Protein AF-A0A8X7UTL1-F1 (afdb_monomer)

Structure (mmCIF, N/CA/C/O backbone):
data_AF-A0A8X7UTL1-F1
#
_entry.id   AF-A0A8X7UTL1-F1
#
loop_
_atom_site.group_PDB
_atom_site.id
_atom_site.type_symbol
_atom_site.label_atom_id
_atom_site.label_alt_id
_atom_site.label_comp_id
_atom_site.label_asym_id
_atom_site.label_entity_id
_atom_site.label_seq_id
_atom_site.pdbx_PDB_ins_code
_atom_site.Cartn_x
_atom_site.Cartn_y
_atom_site.Cartn_z
_atom_site.occupancy
_atom_site.B_iso_or_equiv
_atom_site.auth_seq_id
_atom_site.auth_comp_id
_atom_site.auth_asym_id
_atom_site.auth_atom_id
_atom_site.pdbx_PDB_model_num
ATOM 1 N N . MET A 1 1 ? 10.208 -26.801 -19.083 1.00 40.56 1 MET A N 1
ATOM 2 C CA . MET A 1 1 ? 9.873 -25.598 -18.294 1.00 40.56 1 MET A CA 1
ATOM 3 C C . MET A 1 1 ? 10.571 -24.420 -18.958 1.00 40.56 1 MET A C 1
ATOM 5 O O . MET A 1 1 ? 11.764 -24.249 -18.752 1.00 40.56 1 MET A O 1
ATOM 9 N N . HIS A 1 2 ? 9.896 -23.695 -19.851 1.00 41.81 2 HIS A N 1
ATOM 10 C CA . HIS A 1 2 ? 10.476 -22.488 -20.441 1.00 41.81 2 HIS A CA 1
ATOM 11 C C . HIS A 1 2 ? 10.314 -21.363 -19.425 1.00 41.81 2 HIS A C 1
ATOM 13 O O . HIS A 1 2 ? 9.196 -20.927 -19.166 1.00 41.81 2 HIS A O 1
ATOM 19 N N . THR A 1 3 ? 11.412 -20.945 -18.803 1.00 45.03 3 THR A N 1
ATOM 20 C CA . THR A 1 3 ? 11.450 -19.761 -17.947 1.00 45.03 3 THR A CA 1
ATOM 21 C C . THR A 1 3 ? 11.176 -18.556 -18.837 1.00 45.03 3 THR A C 1
ATOM 23 O O . THR A 1 3 ? 12.040 -18.105 -19.589 1.00 45.03 3 THR A O 1
ATOM 26 N N . LEU A 1 4 ? 9.934 -18.078 -18.821 1.00 45.81 4 LEU A N 1
ATOM 27 C CA . LEU A 1 4 ? 9.601 -16.799 -19.420 1.00 45.81 4 LEU A CA 1
ATOM 28 C C . LEU A 1 4 ? 10.305 -15.741 -18.567 1.00 45.81 4 LEU A C 1
ATOM 30 O O . LEU A 1 4 ? 9.952 -15.552 -17.409 1.00 45.81 4 LEU A O 1
ATOM 34 N N . ASN A 1 5 ? 11.309 -15.077 -19.138 1.00 51.97 5 ASN A N 1
ATOM 35 C CA . ASN A 1 5 ? 11.833 -13.806 -18.639 1.00 51.97 5 ASN A CA 1
ATOM 36 C C . ASN A 1 5 ? 11.169 -12.692 -19.458 1.00 51.97 5 ASN A C 1
ATOM 38 O O . ASN A 1 5 ? 11.796 -12.164 -20.384 1.00 51.97 5 ASN A O 1
ATOM 42 N N . PRO A 1 6 ? 9.879 -12.382 -19.222 1.00 60.81 6 PRO A N 1
ATOM 43 C CA . PRO A 1 6 ? 9.244 -11.282 -19.918 1.00 60.81 6 PRO A CA 1
ATOM 44 C C . PRO A 1 6 ? 9.986 -9.990 -19.576 1.00 60.81 6 PRO A C 1
ATOM 46 O O . PRO A 1 6 ? 10.429 -9.772 -18.447 1.00 60.81 6 PRO A O 1
ATOM 49 N N . LYS A 1 7 ? 10.139 -9.128 -20.579 1.00 57.44 7 LYS A N 1
ATOM 50 C CA . LYS A 1 7 ? 10.694 -7.791 -20.380 1.00 57.44 7 LYS A CA 1
ATOM 51 C C . LYS A 1 7 ? 9.828 -7.045 -19.350 1.00 57.44 7 LYS A C 1
ATOM 53 O O . LYS A 1 7 ? 8.605 -7.127 -19.467 1.00 57.44 7 LYS A O 1
ATOM 58 N N . PRO A 1 8 ? 10.420 -6.301 -18.398 1.00 62.81 8 PRO A N 1
ATOM 59 C CA . PRO A 1 8 ? 9.655 -5.471 -17.476 1.00 62.81 8 PRO A CA 1
ATOM 60 C C . PRO A 1 8 ? 8.708 -4.546 -18.246 1.00 62.81 8 PRO A C 1
ATOM 62 O O . PRO A 1 8 ? 9.134 -3.810 -19.142 1.00 62.81 8 PRO A O 1
ATOM 65 N N . ILE A 1 9 ? 7.422 -4.623 -17.917 1.00 63.44 9 ILE A N 1
ATOM 66 C CA . ILE A 1 9 ? 6.376 -3.775 -18.483 1.00 63.44 9 ILE A CA 1
ATOM 67 C C . ILE A 1 9 ? 6.192 -2.612 -17.510 1.00 63.44 9 ILE A C 1
ATOM 69 O O . ILE A 1 9 ? 5.898 -2.837 -16.339 1.00 63.44 9 ILE A O 1
ATOM 73 N N . SER A 1 10 ? 6.385 -1.378 -17.977 1.00 60.31 10 SER A N 1
ATOM 74 C CA . SER A 1 10 ? 6.108 -0.191 -17.165 1.00 60.31 10 SER A CA 1
ATOM 75 C C . SER A 1 10 ? 4.652 0.218 -17.360 1.00 60.31 10 SER A C 1
ATOM 77 O O . SER A 1 10 ? 4.224 0.466 -18.489 1.00 60.31 10 SER A O 1
ATOM 79 N N . HIS A 1 11 ? 3.885 0.256 -16.272 1.00 62.91 11 HIS A N 1
ATOM 80 C CA . HIS A 1 11 ? 2.511 0.740 -16.290 1.00 62.91 11 HIS A CA 1
ATOM 81 C C . HIS A 1 11 ? 2.516 2.265 -16.141 1.00 62.91 11 HIS A C 1
ATOM 83 O O . HIS A 1 11 ? 2.795 2.789 -15.067 1.00 62.91 11 HIS A O 1
ATOM 89 N N . VAL A 1 12 ? 2.218 2.980 -17.228 1.00 62.69 12 VAL A N 1
ATOM 90 C CA . VAL A 1 12 ? 2.359 4.448 -17.308 1.00 62.69 12 VAL A CA 1
ATOM 91 C C . VAL A 1 12 ? 1.260 5.196 -16.529 1.00 62.69 12 VAL A C 1
ATOM 93 O O . VAL A 1 12 ? 1.368 6.394 -16.314 1.00 62.69 12 VAL A O 1
ATOM 96 N N . ASN A 1 13 ? 0.194 4.527 -16.078 1.00 69.69 13 ASN A N 1
ATOM 97 C CA . ASN A 1 13 ? -0.921 5.204 -15.402 1.00 69.69 13 ASN A CA 1
ATOM 98 C C . ASN A 1 13 ? -1.553 4.352 -14.292 1.00 69.69 13 ASN A C 1
ATOM 100 O O . ASN A 1 13 ? -2.740 4.044 -14.338 1.00 69.69 13 ASN A O 1
ATOM 104 N N . LEU A 1 14 ? -0.747 3.885 -13.332 1.00 84.44 14 LEU A N 1
ATOM 105 C CA . LEU A 1 14 ? -1.274 3.091 -12.218 1.00 84.44 14 LEU A CA 1
ATOM 106 C C . LEU A 1 14 ? -2.082 3.999 -11.274 1.00 84.44 14 LEU A C 1
ATOM 108 O O . LEU A 1 14 ? -1.536 4.932 -10.692 1.00 84.44 14 LEU A O 1
ATOM 112 N N . ASN A 1 15 ? -3.377 3.721 -11.134 1.00 88.88 15 ASN A N 1
ATOM 113 C CA . ASN A 1 15 ? -4.298 4.377 -10.197 1.00 88.88 15 ASN A CA 1
ATOM 114 C C . ASN A 1 15 ? -5.413 3.400 -9.774 1.00 88.88 15 ASN A C 1
ATOM 116 O O . ASN A 1 15 ? -5.545 2.319 -10.353 1.00 88.88 15 ASN A O 1
ATOM 120 N N . SER A 1 16 ? -6.241 3.761 -8.794 1.00 91.31 16 SER A N 1
ATOM 121 C CA . SER A 1 16 ? -7.298 2.874 -8.286 1.00 91.31 16 SER A CA 1
ATOM 122 C C . SER A 1 16 ? -8.351 2.468 -9.327 1.00 91.31 16 SER A C 1
ATOM 124 O O . SER A 1 16 ? -8.909 1.382 -9.212 1.00 91.31 16 SER A O 1
ATOM 126 N N . SER A 1 17 ? -8.569 3.245 -10.397 1.00 90.06 17 SER A N 1
ATOM 127 C CA . SER A 1 17 ? -9.480 2.859 -11.495 1.00 90.06 17 SER A CA 1
ATOM 128 C C . SER A 1 17 ? -8.908 1.761 -12.401 1.00 90.06 17 SER A C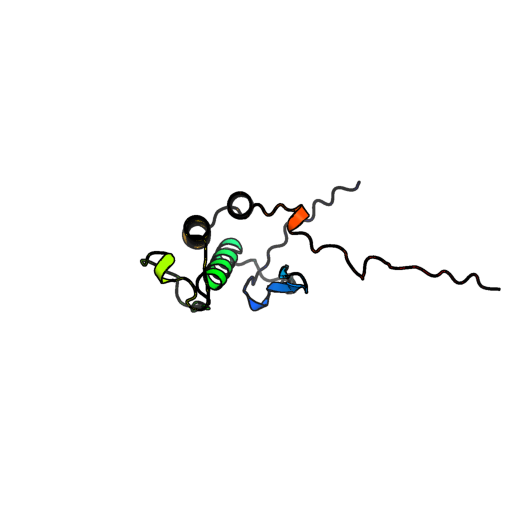 1
ATOM 130 O O . SER A 1 17 ? -9.662 1.083 -13.092 1.00 90.06 17 SER A O 1
ATOM 132 N N . SER A 1 18 ? -7.587 1.562 -12.381 1.00 89.62 18 SER A N 1
ATOM 133 C CA . SER A 1 18 ? -6.902 0.477 -13.101 1.00 89.62 18 SER A CA 1
ATOM 134 C C . SER A 1 18 ? -6.792 -0.823 -12.290 1.00 89.62 18 SER A C 1
ATOM 136 O O . SER A 1 18 ? -6.273 -1.817 -12.798 1.00 89.62 18 SER A O 1
ATOM 138 N N . VAL A 1 19 ? -7.268 -0.843 -11.036 1.00 91.31 19 VAL A N 1
ATOM 139 C CA . VAL A 1 19 ? -7.217 -2.012 -10.145 1.00 91.31 19 VAL A CA 1
ATOM 140 C C . VAL A 1 19 ? -8.622 -2.569 -9.934 1.00 91.31 19 VAL A C 1
ATOM 142 O O . VAL A 1 19 ? -9.457 -1.982 -9.253 1.00 91.31 19 VAL A O 1
ATOM 145 N N . TYR A 1 20 ? -8.870 -3.746 -10.495 1.00 91.06 20 TYR A N 1
ATOM 146 C CA . TYR A 1 20 ? -10.142 -4.454 -10.406 1.00 91.06 20 TYR A CA 1
ATOM 147 C C . TYR A 1 20 ? -10.065 -5.546 -9.345 1.00 91.06 20 TYR A C 1
ATOM 149 O O . TYR A 1 20 ? -9.010 -6.138 -9.132 1.00 91.06 20 TYR A O 1
ATOM 157 N N . LEU A 1 21 ? -11.190 -5.853 -8.707 1.00 90.69 21 LEU A N 1
ATOM 158 C CA . LEU A 1 21 ? -11.286 -6.950 -7.749 1.00 90.69 21 LEU A CA 1
ATOM 159 C C . LEU A 1 21 ? -12.027 -8.131 -8.374 1.00 90.69 21 LEU A C 1
ATOM 161 O O . LEU A 1 21 ? -13.056 -7.962 -9.031 1.00 90.69 21 LEU A O 1
ATOM 165 N N . THR A 1 22 ? -11.511 -9.336 -8.169 1.00 87.44 22 THR A N 1
ATOM 166 C CA . THR A 1 22 ? -12.230 -10.578 -8.465 1.00 87.44 22 THR A CA 1
ATOM 167 C C . THR A 1 22 ? -13.299 -10.867 -7.408 1.00 87.44 22 THR A C 1
ATOM 169 O O . THR A 1 22 ? -13.408 -10.183 -6.390 1.00 87.44 22 THR A O 1
ATOM 172 N N . THR A 1 23 ? -14.103 -11.911 -7.628 1.00 86.69 23 THR A N 1
ATOM 173 C CA . THR A 1 23 ? -15.154 -12.347 -6.690 1.00 86.69 23 THR A CA 1
ATOM 174 C C . THR A 1 23 ? -14.617 -12.786 -5.327 1.00 86.69 23 THR A C 1
ATOM 176 O O . THR A 1 23 ? -15.351 -12.752 -4.348 1.00 86.69 23 THR A O 1
ATOM 179 N N . ASP A 1 24 ? -13.354 -13.203 -5.264 1.00 83.75 24 ASP A N 1
ATOM 180 C CA . ASP A 1 24 ? -12.614 -13.533 -4.043 1.00 83.75 24 ASP A CA 1
ATOM 181 C C . ASP A 1 24 ? -11.780 -12.353 -3.508 1.00 83.75 24 ASP A C 1
ATOM 183 O O . ASP A 1 24 ? -10.929 -12.548 -2.646 1.00 83.75 24 ASP A O 1
ATOM 187 N N . TYR A 1 25 ? -12.038 -11.129 -3.987 1.00 86.50 25 TYR A N 1
ATOM 188 C CA . TYR A 1 25 ? -11.357 -9.890 -3.589 1.00 86.50 25 TYR A CA 1
ATOM 189 C C . TYR A 1 25 ? -9.858 -9.831 -3.922 1.00 86.50 25 TYR A C 1
ATOM 191 O O . TYR A 1 25 ? -9.147 -8.971 -3.400 1.00 86.50 25 TYR A O 1
ATOM 199 N N . ALA A 1 26 ? -9.365 -10.687 -4.821 1.00 86.38 26 ALA A N 1
ATOM 200 C CA . ALA A 1 26 ? -8.006 -10.564 -5.331 1.00 86.38 26 ALA A CA 1
ATOM 201 C C . ALA A 1 26 ? -7.910 -9.374 -6.300 1.00 86.38 26 ALA A C 1
ATOM 203 O O . ALA A 1 26 ? -8.737 -9.206 -7.203 1.00 86.38 26 ALA A O 1
ATOM 204 N N . ALA A 1 27 ? -6.888 -8.541 -6.115 1.00 89.44 27 ALA A N 1
ATOM 205 C CA . ALA A 1 27 ? -6.648 -7.378 -6.957 1.00 89.44 27 ALA A CA 1
ATOM 206 C C . ALA A 1 27 ? -5.998 -7.773 -8.292 1.00 89.44 27 ALA A C 1
ATOM 208 O O . ALA A 1 27 ? -5.053 -8.561 -8.338 1.00 89.44 27 ALA A O 1
ATOM 209 N N . LYS A 1 28 ? -6.482 -7.191 -9.390 1.00 88.00 28 LYS A N 1
ATOM 210 C CA . LYS A 1 28 ? -5.957 -7.354 -10.747 1.00 88.00 28 LYS A CA 1
ATOM 211 C C . LYS A 1 28 ? -5.751 -5.993 -11.392 1.00 88.00 28 LYS A C 1
ATOM 213 O O . LYS A 1 28 ? -6.692 -5.217 -11.524 1.00 88.00 28 LYS A O 1
ATOM 218 N N . VAL A 1 29 ? -4.524 -5.733 -11.825 1.00 87.75 29 VAL A N 1
ATOM 219 C CA . VAL A 1 29 ? -4.185 -4.530 -12.592 1.00 87.75 29 VAL A CA 1
ATOM 220 C C . VAL A 1 29 ? -4.602 -4.743 -14.049 1.00 87.75 29 VAL A C 1
ATOM 222 O O . VAL A 1 29 ? -4.300 -5.790 -14.626 1.00 87.75 29 VAL A O 1
ATOM 225 N N . ALA A 1 30 ? -5.305 -3.776 -14.629 1.00 83.62 30 ALA A N 1
ATOM 226 C CA . ALA A 1 30 ? -5.687 -3.737 -16.040 1.00 83.62 30 ALA A CA 1
ATOM 227 C C . ALA A 1 30 ? -5.090 -2.494 -16.726 1.00 83.62 30 ALA A C 1
ATOM 229 O O . ALA A 1 30 ? -4.197 -1.864 -16.180 1.00 83.62 30 ALA A O 1
ATOM 230 N N . ASP A 1 31 ? -5.561 -2.155 -17.929 1.00 71.00 31 ASP A N 1
ATOM 231 C CA . ASP A 1 31 ? -5.209 -0.919 -18.649 1.00 71.00 31 ASP A CA 1
ATOM 232 C C . ASP A 1 31 ? -3.719 -0.727 -18.985 1.00 71.00 31 ASP A C 1
ATOM 234 O O . ASP A 1 31 ? -3.205 0.384 -19.116 1.00 71.00 31 ASP A O 1
ATOM 238 N N . PHE A 1 32 ? -3.044 -1.829 -19.324 1.00 68.25 32 PHE A N 1
ATOM 239 C CA . PHE A 1 32 ? -1.716 -1.820 -19.954 1.00 68.25 32 PHE A CA 1
ATOM 240 C C . PHE A 1 32 ? -1.706 -1.212 -21.376 1.00 68.25 32 PHE A C 1
ATOM 242 O O . PHE A 1 32 ? -0.705 -1.298 -22.082 1.00 68.25 32 PHE A O 1
ATOM 249 N N . THR A 1 33 ? -2.809 -0.630 -21.853 1.00 56.28 33 THR A N 1
ATOM 250 C CA . THR A 1 33 ? -2.991 -0.165 -23.239 1.00 56.28 33 THR A CA 1
ATOM 251 C C . THR A 1 33 ? -2.123 1.041 -23.607 1.00 56.28 33 THR A C 1
ATOM 253 O O . THR A 1 33 ? -1.946 1.326 -24.788 1.00 56.28 33 THR A O 1
ATOM 256 N N . SER A 1 34 ? -1.499 1.702 -22.632 1.00 52.91 34 SER A N 1
ATOM 257 C CA . SER A 1 34 ? -0.567 2.825 -22.835 1.00 52.91 34 SER A CA 1
ATOM 258 C C . SER A 1 34 ? 0.857 2.386 -23.218 1.00 52.91 34 SER A C 1
ATOM 260 O O . SER A 1 34 ? 1.822 3.095 -22.946 1.00 52.91 34 SER A O 1
ATOM 262 N N . LEU A 1 35 ? 1.022 1.209 -23.832 1.00 52.16 35 LEU A N 1
ATOM 263 C CA . LEU A 1 35 ? 2.319 0.699 -24.304 1.00 52.16 35 LEU A CA 1
ATOM 264 C C . LEU A 1 35 ? 2.750 1.283 -25.663 1.00 52.16 35 LEU A C 1
ATOM 266 O O . LEU A 1 35 ? 3.820 0.939 -26.170 1.00 52.16 35 LEU A O 1
ATOM 270 N N . SER A 1 36 ? 1.953 2.170 -26.271 1.00 47.28 36 SER A N 1
ATOM 271 C CA . SER A 1 36 ? 2.276 2.783 -27.559 1.00 47.28 36 SER A CA 1
ATOM 272 C C . SER A 1 36 ? 2.997 4.130 -27.411 1.00 47.28 36 SER A C 1
ATOM 274 O O . SER A 1 36 ? 2.386 5.170 -27.174 1.00 47.28 36 SER A O 1
ATOM 276 N N . SER A 1 37 ? 4.298 4.120 -27.709 1.00 45.41 37 SER A N 1
ATOM 277 C CA . SER A 1 37 ? 5.069 5.228 -28.310 1.00 45.41 37 SER A CA 1
ATOM 278 C C . SER A 1 37 ? 5.291 6.541 -27.542 1.00 45.41 37 SER A C 1
ATOM 280 O O . SER A 1 37 ? 5.976 7.411 -28.075 1.00 45.41 37 SER A O 1
ATOM 282 N N . THR A 1 38 ? 4.814 6.711 -26.310 1.00 47.72 38 THR A N 1
ATOM 283 C CA . THR A 1 38 ? 5.230 7.857 -25.484 1.00 47.72 38 THR A CA 1
ATOM 284 C C . THR A 1 38 ? 6.482 7.494 -24.685 1.00 47.72 38 THR A C 1
ATOM 286 O O . THR A 1 38 ? 6.501 6.427 -24.065 1.00 47.72 38 THR A O 1
ATOM 289 N N . PRO A 1 39 ? 7.535 8.335 -24.678 1.00 48.06 39 PRO A N 1
ATOM 290 C CA . PRO A 1 39 ? 8.639 8.175 -23.741 1.00 48.06 39 PRO A CA 1
ATOM 291 C C . PRO A 1 39 ? 8.058 8.029 -22.336 1.00 48.06 39 PRO A C 1
ATOM 293 O O . PRO A 1 39 ? 7.204 8.826 -21.951 1.00 48.06 39 PRO A O 1
ATOM 296 N N . ILE A 1 40 ? 8.481 6.994 -21.606 1.00 52.69 40 ILE A N 1
ATOM 297 C CA . ILE A 1 40 ? 8.193 6.874 -20.176 1.00 52.69 40 ILE A CA 1
ATOM 298 C C . ILE A 1 40 ? 8.700 8.175 -19.564 1.00 52.69 40 ILE A C 1
ATOM 300 O O . ILE A 1 40 ? 9.901 8.445 -19.641 1.00 52.69 40 ILE A O 1
ATOM 304 N N . ASP A 1 41 ? 7.797 9.003 -19.047 1.00 50.53 41 ASP A N 1
ATOM 305 C CA . ASP A 1 41 ? 8.213 10.178 -18.304 1.00 50.53 41 ASP A CA 1
ATOM 306 C C . ASP A 1 41 ? 9.036 9.662 -17.111 1.00 50.53 41 ASP A C 1
ATOM 308 O O . ASP A 1 41 ? 8.542 8.832 -16.343 1.00 50.53 41 ASP A O 1
ATOM 312 N N . PRO A 1 42 ? 10.305 10.080 -16.962 1.00 49.97 42 PRO A N 1
ATOM 313 C CA . PRO A 1 42 ? 11.138 9.685 -15.832 1.00 49.97 42 PRO A CA 1
ATOM 314 C C . PRO A 1 42 ? 10.491 9.984 -14.471 1.00 49.97 42 PRO A C 1
ATOM 316 O O . PRO A 1 42 ? 10.918 9.417 -13.468 1.00 49.97 42 PRO A O 1
ATOM 319 N N . GLN A 1 43 ? 9.484 10.869 -14.426 1.00 48.34 43 GLN A N 1
ATOM 320 C CA . GLN A 1 43 ? 8.706 11.177 -13.2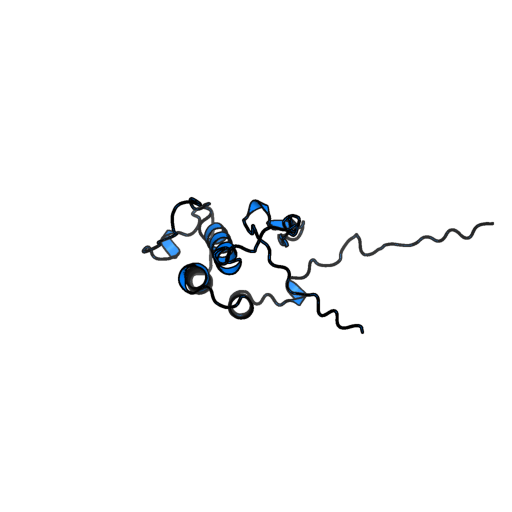26 1.00 48.34 43 GLN A CA 1
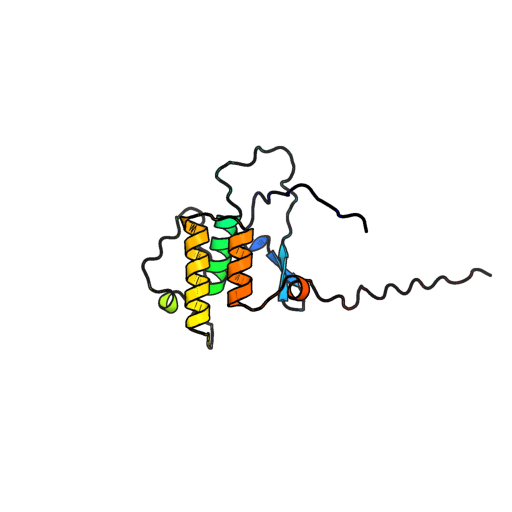ATOM 321 C C . GLN A 1 43 ? 7.562 10.193 -12.944 1.00 48.34 43 GLN A C 1
ATOM 323 O O . GLN A 1 43 ? 7.056 10.182 -11.822 1.00 48.34 43 GLN A O 1
ATOM 328 N N . THR A 1 44 ? 7.144 9.352 -13.898 1.00 60.00 44 THR A N 1
ATOM 329 C CA . THR A 1 44 ? 6.072 8.375 -13.661 1.00 60.00 44 THR A CA 1
ATOM 330 C C . THR A 1 44 ? 6.602 7.196 -12.855 1.00 60.00 44 THR A C 1
ATOM 332 O O . THR A 1 44 ? 7.038 6.174 -13.389 1.00 60.00 44 THR A O 1
ATOM 335 N N . ASN A 1 45 ? 6.583 7.344 -11.536 1.00 76.44 45 ASN A N 1
ATOM 336 C CA . ASN A 1 45 ? 7.020 6.300 -10.634 1.00 76.44 45 ASN A CA 1
ATOM 337 C C . ASN A 1 45 ? 5.832 5.431 -10.203 1.00 76.44 45 ASN A C 1
ATOM 339 O O . ASN A 1 45 ? 5.044 5.812 -9.342 1.00 76.44 45 ASN A O 1
ATOM 343 N N . TYR A 1 46 ? 5.723 4.234 -10.775 1.00 83.81 46 TYR A N 1
ATOM 344 C CA . TYR A 1 46 ? 4.692 3.256 -10.412 1.00 83.81 46 TYR A CA 1
ATOM 345 C C . TYR A 1 46 ? 4.736 2.864 -8.922 1.00 83.81 46 TYR A C 1
ATOM 347 O O . TYR A 1 46 ? 3.712 2.466 -8.370 1.00 83.81 46 TYR A O 1
ATOM 355 N N . VAL A 1 47 ? 5.885 3.012 -8.251 1.00 89.81 47 VAL A N 1
ATOM 356 C CA . VAL A 1 47 ? 6.016 2.825 -6.798 1.00 89.81 47 VAL A CA 1
ATOM 357 C C . VAL A 1 47 ? 5.309 3.951 -6.049 1.00 89.81 47 VAL A C 1
ATOM 359 O O . VAL A 1 47 ? 4.561 3.682 -5.114 1.00 89.81 47 VAL A O 1
ATOM 362 N N . TYR A 1 48 ? 5.471 5.199 -6.498 1.00 90.31 48 TYR A N 1
ATOM 363 C CA . TYR A 1 48 ? 4.728 6.334 -5.950 1.00 90.31 48 TYR A CA 1
ATOM 364 C C . TYR A 1 48 ? 3.222 6.130 -6.133 1.00 90.31 48 TYR A C 1
ATOM 366 O O . TYR A 1 48 ? 2.470 6.204 -5.164 1.00 90.31 48 TYR A O 1
ATOM 374 N N . SER A 1 49 ? 2.789 5.786 -7.351 1.00 90.31 49 SER A N 1
ATOM 375 C CA . SER A 1 49 ? 1.390 5.463 -7.655 1.00 90.31 49 SER A CA 1
ATOM 376 C C . SER A 1 49 ? 0.832 4.356 -6.760 1.00 90.31 49 SER A C 1
ATOM 378 O O . SER A 1 49 ? -0.279 4.472 -6.249 1.00 90.31 49 SER A O 1
ATOM 380 N N . PHE A 1 50 ? 1.602 3.292 -6.529 1.00 92.94 50 PHE A N 1
ATOM 381 C CA . PHE A 1 50 ? 1.215 2.236 -5.599 1.00 92.94 50 PHE A CA 1
ATOM 382 C C . PHE A 1 50 ? 1.084 2.758 -4.159 1.00 92.94 50 PHE A C 1
ATOM 384 O O . PHE A 1 50 ? 0.113 2.434 -3.479 1.00 92.94 50 PHE A O 1
ATOM 391 N N . GLY A 1 51 ? 2.014 3.607 -3.709 1.00 94.56 51 GLY A N 1
ATOM 392 C CA . GLY A 1 51 ? 1.939 4.277 -2.408 1.00 94.56 51 GLY A CA 1
ATOM 393 C C . GLY A 1 51 ? 0.670 5.115 -2.240 1.00 94.56 51 GLY A C 1
ATOM 394 O O . GLY A 1 51 ? 0.048 5.071 -1.180 1.00 94.56 51 GLY A O 1
ATOM 395 N N . VAL A 1 52 ? 0.246 5.815 -3.297 1.00 94.06 52 VAL A N 1
ATOM 396 C CA . VAL A 1 52 ? -1.028 6.549 -3.335 1.00 94.06 52 VAL A CA 1
ATOM 397 C C . VAL A 1 52 ? -2.216 5.594 -3.193 1.00 94.06 52 VAL A C 1
ATOM 399 O O . VAL A 1 52 ? -3.079 5.828 -2.354 1.00 94.06 52 VAL A O 1
ATOM 402 N N . ILE A 1 53 ? -2.241 4.479 -3.927 1.00 95.12 53 ILE A N 1
ATOM 403 C CA . ILE A 1 53 ? -3.321 3.482 -3.817 1.00 95.12 53 ILE A CA 1
ATOM 404 C C . ILE A 1 53 ? -3.380 2.885 -2.404 1.00 95.12 53 ILE A C 1
ATOM 406 O O . ILE A 1 53 ? -4.458 2.741 -1.833 1.00 95.12 53 ILE A O 1
ATOM 410 N N . LEU A 1 54 ? -2.236 2.556 -1.800 1.00 96.06 54 LEU A N 1
ATOM 411 C CA . LEU A 1 54 ? -2.210 2.027 -0.436 1.00 96.06 54 LEU A CA 1
ATOM 412 C C . LEU A 1 54 ? -2.669 3.079 0.592 1.00 96.06 54 LEU A C 1
ATOM 414 O O . LEU A 1 54 ? -3.378 2.740 1.540 1.00 96.06 54 LEU A O 1
ATOM 418 N N . TYR A 1 55 ? -2.335 4.357 0.381 1.00 96.31 55 TYR A N 1
ATOM 419 C CA . TYR A 1 55 ? -2.888 5.471 1.155 1.00 96.31 55 TYR A CA 1
ATOM 420 C C . TYR A 1 55 ? -4.417 5.552 1.022 1.00 96.31 55 TYR A C 1
ATOM 422 O O . TYR A 1 55 ? -5.108 5.690 2.034 1.00 96.31 55 TYR A O 1
ATOM 430 N N . GLU A 1 56 ? -4.960 5.424 -0.193 1.00 96.25 56 GLU A N 1
ATOM 431 C CA . GLU A 1 56 ? -6.410 5.403 -0.437 1.00 96.25 56 GLU A CA 1
ATOM 432 C C . GLU A 1 56 ? -7.088 4.274 0.347 1.00 96.25 56 GLU A C 1
ATOM 434 O O . GLU A 1 56 ? -8.096 4.510 1.009 1.00 96.25 56 GLU A O 1
ATOM 439 N N . VAL A 1 57 ? -6.503 3.071 0.342 1.00 95.69 57 VAL A N 1
ATOM 440 C CA . VAL A 1 57 ? -7.026 1.903 1.074 1.00 95.69 57 VAL A CA 1
ATOM 441 C C . VAL A 1 57 ? -7.051 2.137 2.586 1.00 95.69 57 VAL A C 1
ATOM 443 O O . VAL A 1 57 ? -8.027 1.783 3.242 1.00 95.69 57 VAL A O 1
ATOM 446 N N . ILE A 1 58 ? -5.998 2.731 3.158 1.00 96.44 58 ILE A N 1
ATOM 447 C CA . ILE A 1 58 ? -5.919 2.982 4.608 1.00 96.44 58 ILE A CA 1
ATOM 448 C C . ILE A 1 58 ? -6.885 4.092 5.034 1.00 96.44 58 ILE A C 1
ATOM 450 O O . ILE A 1 58 ? -7.508 4.003 6.093 1.00 96.44 58 ILE A O 1
ATOM 454 N N . THR A 1 59 ? -6.978 5.158 4.241 1.00 95.94 59 THR A N 1
ATOM 455 C CA . THR A 1 59 ? -7.689 6.384 4.632 1.00 95.94 59 THR A CA 1
ATOM 456 C C . THR A 1 59 ? -9.135 6.449 4.149 1.00 95.94 59 THR A C 1
ATOM 458 O O . THR A 1 59 ? -9.903 7.280 4.640 1.00 95.94 59 THR A O 1
ATOM 461 N N . GLY A 1 60 ? -9.506 5.611 3.177 1.00 95.56 60 GLY A N 1
ATOM 462 C CA . GLY A 1 60 ? -10.800 5.657 2.498 1.00 95.56 60 GLY A CA 1
ATOM 463 C C . GLY A 1 60 ? -10.994 6.919 1.649 1.00 95.56 60 GLY A C 1
ATOM 464 O O . GLY A 1 60 ? -12.126 7.274 1.319 1.00 95.56 60 GLY A O 1
ATOM 465 N N . LYS A 1 61 ? -9.916 7.652 1.335 1.00 93.12 61 LYS A N 1
ATOM 466 C CA . LYS A 1 61 ? -9.962 8.947 0.643 1.00 93.12 61 LYS A CA 1
ATOM 467 C C . LYS A 1 61 ? -9.076 8.936 -0.585 1.00 93.12 61 LYS A C 1
ATOM 469 O O . LYS A 1 61 ? -7.918 8.548 -0.504 1.00 93.12 61 LYS A O 1
ATOM 474 N N . VAL A 1 62 ? -9.603 9.472 -1.681 1.00 92.00 62 VAL A N 1
ATOM 475 C CA . VAL A 1 62 ? -8.829 9.741 -2.895 1.00 92.00 62 VAL A CA 1
ATOM 476 C C . VAL A 1 62 ? -8.102 11.080 -2.725 1.00 92.00 62 VAL A C 1
ATOM 478 O O . VAL A 1 62 ? -8.778 12.103 -2.558 1.00 92.00 62 VAL A O 1
ATOM 481 N N . PRO A 1 63 ? -6.758 11.104 -2.700 1.00 89.69 63 PRO A N 1
ATOM 482 C CA . PRO A 1 63 ? -6.004 12.346 -2.599 1.00 89.69 63 PRO A CA 1
ATOM 483 C C . PRO A 1 63 ? -6.136 13.176 -3.882 1.00 89.69 63 PRO A C 1
ATOM 485 O O . PRO A 1 63 ? -6.392 12.652 -4.965 1.00 89.69 63 PRO A O 1
ATOM 488 N N . ASP A 1 64 ? -5.955 14.491 -3.760 1.00 86.50 64 ASP A N 1
ATOM 489 C CA . ASP A 1 64 ? -5.934 15.385 -4.920 1.00 86.50 64 ASP A CA 1
ATOM 490 C C . ASP A 1 64 ? -4.689 15.089 -5.781 1.00 86.50 64 ASP A C 1
ATOM 492 O O . ASP A 1 64 ? -3.571 15.234 -5.280 1.00 86.50 64 ASP A O 1
ATOM 496 N N . PRO A 1 65 ? -4.845 14.712 -7.065 1.00 81.62 65 PRO A N 1
ATOM 497 C CA . PRO A 1 65 ? -3.725 14.355 -7.936 1.00 81.62 65 PRO A CA 1
ATOM 498 C C . PRO A 1 65 ? -2.744 15.508 -8.182 1.00 81.62 65 PRO A C 1
ATOM 500 O O . PRO A 1 65 ? -1.609 15.266 -8.587 1.00 81.62 65 PRO A O 1
ATOM 503 N N . TYR A 1 66 ? -3.158 16.757 -7.952 1.00 80.19 66 TYR A N 1
ATOM 504 C CA . TYR A 1 66 ? -2.309 17.934 -8.147 1.00 80.19 66 TYR A CA 1
ATOM 505 C C . TYR A 1 66 ? -1.577 18.372 -6.874 1.00 80.19 66 TYR A C 1
ATOM 507 O O . TYR A 1 66 ? -0.717 19.255 -6.934 1.00 80.19 66 TYR A O 1
ATOM 515 N N . SER A 1 67 ? -1.893 17.761 -5.730 1.00 84.94 67 SER A N 1
ATOM 516 C CA . SER A 1 67 ? -1.355 18.142 -4.429 1.00 84.94 67 SER A CA 1
ATOM 517 C C . SER A 1 67 ? -0.485 17.023 -3.851 1.00 84.94 67 SER A C 1
ATOM 519 O O . SER A 1 67 ? -0.951 15.895 -3.701 1.00 84.94 67 SER A O 1
ATOM 521 N N . PRO A 1 68 ? 0.773 17.302 -3.460 1.00 83.94 68 PRO A N 1
ATOM 522 C CA . PRO A 1 68 ? 1.607 16.285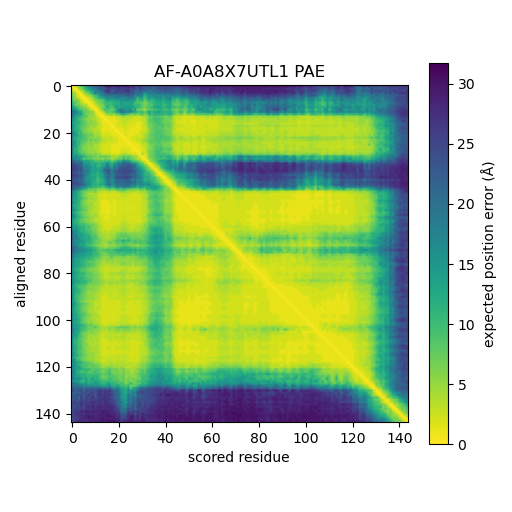 -2.838 1.00 83.94 68 PRO A CA 1
ATOM 523 C C . PRO A 1 68 ? 1.006 15.854 -1.499 1.00 83.94 68 PRO A C 1
ATOM 525 O O . PRO A 1 68 ? 0.672 16.693 -0.656 1.00 83.94 68 PRO A O 1
ATOM 528 N N . ILE A 1 69 ? 0.933 14.542 -1.277 1.00 87.69 69 ILE A N 1
ATOM 529 C CA . ILE A 1 69 ? 0.517 13.973 0.005 1.00 87.69 69 ILE A CA 1
ATOM 530 C C . ILE A 1 69 ? 1.585 14.314 1.050 1.00 87.69 69 ILE A C 1
ATOM 532 O O . ILE A 1 69 ? 2.710 13.821 1.001 1.00 87.69 69 ILE A O 1
ATOM 536 N N . LYS A 1 70 ? 1.234 15.189 1.994 1.00 83.69 70 LYS A N 1
ATOM 537 C CA . LYS A 1 70 ? 2.083 15.584 3.124 1.00 83.69 70 LYS A CA 1
ATOM 538 C C . LYS A 1 70 ? 1.322 15.345 4.413 1.00 83.69 70 LYS A C 1
ATOM 540 O O . LYS A 1 70 ? 0.619 16.230 4.899 1.00 83.69 70 LYS A O 1
ATOM 545 N N . GLU A 1 71 ? 1.460 14.144 4.958 1.00 84.50 71 GLU A N 1
ATOM 546 C CA . GLU A 1 71 ? 0.796 13.790 6.204 1.00 84.50 71 GLU A CA 1
ATOM 547 C C . GLU A 1 71 ? 1.725 13.931 7.397 1.00 84.50 71 GLU A C 1
ATOM 549 O O . GLU A 1 71 ? 2.665 13.165 7.580 1.00 84.50 71 GLU A O 1
ATOM 554 N N . ASN A 1 72 ? 1.408 14.908 8.243 1.00 81.88 72 ASN A N 1
ATOM 555 C CA . ASN A 1 72 ? 2.088 15.122 9.521 1.00 81.88 72 ASN A CA 1
ATOM 556 C C . ASN A 1 72 ? 1.283 14.565 10.704 1.00 81.88 72 ASN A C 1
ATOM 558 O O . ASN A 1 72 ? 1.701 14.673 11.856 1.00 81.88 72 ASN A O 1
ATOM 562 N N . LYS A 1 73 ? 0.089 14.026 10.437 1.00 86.44 73 LYS A N 1
ATOM 563 C CA . LYS A 1 73 ? -0.774 13.427 11.452 1.00 86.44 73 LYS A CA 1
ATOM 564 C C . LYS A 1 73 ? -0.381 11.966 11.677 1.00 86.44 73 LYS A C 1
ATOM 566 O O . LYS A 1 73 ? 0.064 11.303 10.741 1.00 86.44 73 LYS A O 1
ATOM 571 N N . PRO A 1 74 ? -0.571 11.436 12.896 1.00 87.75 74 PRO A N 1
ATOM 572 C CA . PRO A 1 74 ? -0.349 10.019 13.144 1.00 87.75 74 PRO A CA 1
ATOM 573 C C . PRO A 1 74 ? -1.336 9.176 12.326 1.00 87.75 74 PRO A C 1
ATOM 575 O O . PRO A 1 74 ? -2.513 9.532 12.234 1.00 87.75 74 PRO A O 1
ATOM 578 N N . ALA A 1 75 ? -0.869 8.038 11.801 1.00 90.81 75 ALA A N 1
ATOM 579 C CA . ALA A 1 75 ? -1.631 7.142 10.922 1.00 90.81 75 ALA A CA 1
ATOM 580 C C . ALA A 1 75 ? -3.049 6.853 11.440 1.00 90.81 75 ALA A C 1
ATOM 582 O O . ALA A 1 75 ? -4.020 6.979 10.703 1.00 90.81 75 ALA A O 1
ATOM 583 N N . ARG A 1 76 ? -3.184 6.586 12.746 1.00 93.50 76 ARG A N 1
ATOM 584 C CA . ARG A 1 76 ? -4.461 6.316 13.429 1.00 93.50 76 ARG A CA 1
ATOM 585 C C . ARG A 1 76 ? -5.539 7.386 13.215 1.00 93.50 76 ARG A C 1
ATOM 587 O O . ARG A 1 76 ? -6.719 7.066 13.218 1.00 93.50 76 ARG A O 1
ATOM 594 N N . GLN A 1 77 ? -5.161 8.655 13.056 1.00 93.50 77 GLN A N 1
ATOM 595 C CA . GLN A 1 77 ? -6.116 9.751 12.825 1.00 93.50 77 GLN A CA 1
ATOM 596 C C . GLN A 1 77 ? -6.550 9.877 11.361 1.00 93.50 77 GLN A C 1
ATOM 598 O O . GLN A 1 77 ? -7.455 10.652 11.054 1.00 93.50 77 GLN A O 1
ATOM 603 N N . LEU A 1 78 ? -5.864 9.175 10.463 1.00 94.00 78 LEU A N 1
ATOM 604 C CA . LEU A 1 78 ? -6.088 9.222 9.025 1.00 94.00 78 LEU A CA 1
ATOM 605 C C . LEU A 1 78 ? -6.865 8.007 8.525 1.00 94.00 78 LEU A C 1
ATOM 607 O O . LEU A 1 78 ? -7.429 8.088 7.438 1.00 94.00 78 LEU A O 1
ATOM 611 N N . VAL A 1 79 ? -6.918 6.933 9.321 1.00 96.62 79 VAL A N 1
ATOM 612 C CA . VAL A 1 79 ? -7.659 5.704 9.021 1.00 96.62 79 VAL A CA 1
ATOM 613 C C . VAL A 1 79 ? -9.114 6.005 8.678 1.00 96.62 79 VAL A C 1
ATOM 615 O O . VAL A 1 79 ? -9.753 6.846 9.319 1.00 96.62 79 VAL A O 1
ATOM 618 N N . ASP A 1 80 ? -9.631 5.283 7.688 1.00 96.56 80 ASP A N 1
ATOM 619 C CA . ASP A 1 80 ? -11.033 5.334 7.294 1.00 96.56 80 ASP A CA 1
ATOM 620 C C . ASP A 1 80 ? -11.957 5.114 8.515 1.00 96.56 80 ASP A C 1
ATOM 622 O O . ASP A 1 80 ? -11.935 4.040 9.131 1.00 96.56 80 ASP A O 1
ATOM 626 N N . PRO A 1 81 ? -12.801 6.102 8.879 1.00 95.25 81 PRO A N 1
ATOM 627 C CA . PRO A 1 81 ? -13.693 5.996 10.031 1.00 95.25 81 PRO A CA 1
ATOM 628 C C . PRO A 1 81 ? -14.800 4.946 9.856 1.00 95.25 81 PRO A C 1
ATOM 630 O O . PRO A 1 81 ? -15.498 4.639 10.822 1.00 95.25 81 PRO A O 1
ATOM 633 N N . THR A 1 82 ? -14.999 4.407 8.649 1.00 96.06 82 THR A N 1
ATOM 634 C CA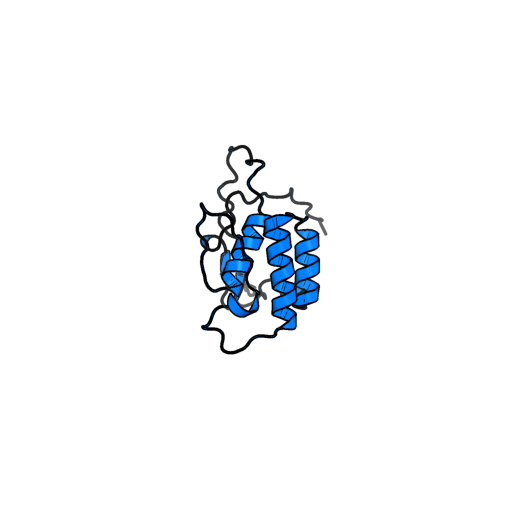 . THR A 1 82 ? -15.964 3.333 8.382 1.00 96.06 82 THR A CA 1
ATOM 635 C C . THR A 1 82 ? -15.450 1.951 8.800 1.00 96.06 82 THR A C 1
ATOM 637 O O . THR A 1 82 ? -16.251 1.020 8.951 1.00 96.06 82 THR A O 1
ATOM 640 N N . LEU A 1 83 ? -14.143 1.803 9.058 1.00 95.44 83 LEU A N 1
ATOM 641 C CA . LEU A 1 83 ? -13.573 0.561 9.572 1.00 95.44 83 LEU A CA 1
ATOM 642 C C . LEU A 1 83 ? -14.043 0.302 11.007 1.00 95.44 83 LEU A C 1
ATOM 644 O O . LEU A 1 83 ? -13.808 1.084 11.924 1.00 95.44 83 LEU A O 1
ATOM 648 N N . LYS A 1 84 ? -14.673 -0.858 11.219 1.00 96.25 84 LYS A N 1
ATOM 649 C CA . LYS A 1 84 ? -15.167 -1.275 12.544 1.00 96.25 84 LYS A CA 1
ATOM 650 C C . LYS A 1 84 ? -14.037 -1.565 13.534 1.00 96.25 84 LYS A C 1
ATOM 652 O O . LYS A 1 84 ? -14.209 -1.386 14.736 1.00 96.25 84 LYS A O 1
ATOM 657 N N . SER A 1 85 ? -12.916 -2.071 13.032 1.00 95.81 85 SER A N 1
ATOM 658 C CA . SER A 1 85 ? -11.744 -2.465 13.812 1.00 95.81 85 SER A CA 1
ATOM 659 C C . SER A 1 85 ? -10.547 -2.647 12.887 1.00 95.81 85 SER A C 1
ATOM 661 O O . SER A 1 85 ? -10.724 -3.038 11.734 1.00 95.81 85 SER A O 1
ATOM 663 N N . PHE A 1 86 ? -9.343 -2.444 13.407 1.00 95.75 86 PHE A N 1
ATOM 664 C CA . PHE A 1 86 ? -8.086 -2.712 12.712 1.00 95.75 86 PHE A CA 1
ATOM 665 C C . PHE A 1 86 ? -6.989 -3.044 13.730 1.00 95.75 86 PHE A C 1
ATOM 667 O O . PHE A 1 86 ? -7.122 -2.742 14.918 1.00 95.75 86 PHE A O 1
ATOM 674 N N . ASP A 1 87 ? -5.915 -3.675 13.261 1.00 95.94 87 ASP A N 1
ATOM 675 C CA . ASP A 1 87 ? -4.718 -3.932 14.061 1.00 95.94 87 ASP A CA 1
ATOM 676 C C . ASP A 1 87 ? -3.761 -2.731 13.964 1.00 95.94 87 ASP A C 1
ATOM 678 O O . ASP A 1 87 ? -3.357 -2.327 12.873 1.00 95.94 87 ASP A O 1
ATOM 682 N N . GLU A 1 88 ? -3.410 -2.144 15.110 1.00 95.69 88 GLU A N 1
ATOM 683 C CA . GLU A 1 88 ? -2.556 -0.949 15.197 1.00 95.69 88 GLU A CA 1
ATOM 684 C C . GLU A 1 88 ? -1.111 -1.212 14.748 1.00 95.69 88 GLU A C 1
ATOM 686 O O . GLU A 1 88 ? -0.477 -0.336 14.159 1.00 95.69 88 GLU A O 1
ATOM 691 N N . ASN A 1 89 ? -0.581 -2.416 14.984 1.00 95.81 89 ASN A N 1
ATOM 692 C CA . ASN A 1 89 ? 0.772 -2.768 14.559 1.00 95.81 89 ASN A CA 1
ATOM 693 C C . ASN A 1 89 ? 0.823 -2.955 13.042 1.00 95.81 89 ASN A C 1
ATOM 695 O O . ASN A 1 89 ? 1.763 -2.491 12.396 1.00 95.81 89 ASN A O 1
ATOM 699 N N . VAL A 1 90 ? -0.196 -3.603 12.467 1.00 96.56 90 VAL A N 1
ATOM 700 C CA . VAL A 1 90 ? -0.334 -3.738 11.009 1.00 96.56 90 VAL A CA 1
ATOM 701 C C . VAL A 1 90 ? -0.487 -2.361 10.369 1.00 96.56 90 VAL A C 1
ATOM 703 O O . VAL A 1 90 ? 0.217 -2.067 9.406 1.00 96.56 90 VAL A O 1
ATOM 706 N N . LEU A 1 91 ? -1.332 -1.490 10.932 1.00 97.06 91 LEU A N 1
ATOM 707 C CA . LEU A 1 91 ? -1.490 -0.114 10.461 1.00 97.06 91 LEU A CA 1
ATOM 708 C C . LEU A 1 91 ? -0.160 0.641 10.465 1.00 97.06 91 LEU A C 1
ATOM 710 O O . LEU A 1 91 ? 0.176 1.278 9.471 1.00 97.06 91 LEU A O 1
ATOM 714 N N . HIS A 1 92 ? 0.589 0.577 11.568 1.00 96.25 92 HIS A N 1
ATOM 715 C CA . HIS A 1 92 ? 1.862 1.279 11.691 1.00 96.25 92 HIS A CA 1
ATOM 716 C C . HIS A 1 92 ? 2.845 0.856 10.594 1.00 96.25 92 HIS A C 1
ATOM 718 O O . HIS A 1 92 ? 3.363 1.711 9.879 1.00 96.25 92 HIS A O 1
ATOM 724 N N . LYS A 1 93 ? 3.018 -0.455 10.390 1.00 97.81 93 LYS A N 1
ATOM 725 C CA . LYS A 1 93 ? 3.916 -0.987 9.357 1.00 97.81 93 LYS A CA 1
ATOM 726 C C . LYS A 1 93 ? 3.435 -0.679 7.935 1.00 97.81 93 LYS A C 1
ATOM 728 O O . LYS A 1 93 ? 4.239 -0.324 7.080 1.00 97.81 93 LYS A O 1
ATOM 733 N N . LEU A 1 94 ? 2.131 -0.785 7.658 1.00 97.56 94 LEU A N 1
ATOM 734 C CA . LEU A 1 94 ? 1.582 -0.405 6.349 1.00 97.56 94 LEU A CA 1
ATOM 735 C C . LEU A 1 94 ? 1.775 1.089 6.073 1.00 97.56 94 LEU A C 1
ATOM 737 O O . LEU A 1 94 ? 2.069 1.474 4.944 1.00 97.56 94 LEU A O 1
ATOM 741 N N . TRP A 1 95 ? 1.648 1.930 7.098 1.00 96.75 95 TRP A N 1
ATOM 742 C CA . TRP A 1 95 ? 1.872 3.364 6.969 1.00 96.75 95 TRP A CA 1
ATOM 743 C C . TRP A 1 95 ? 3.330 3.708 6.654 1.00 96.75 95 TRP A C 1
ATOM 745 O O . TRP A 1 95 ? 3.583 4.595 5.840 1.00 96.75 95 TRP A O 1
ATOM 755 N N . GLU A 1 96 ? 4.289 2.987 7.239 1.00 96.06 96 GLU A N 1
ATOM 756 C CA . GLU A 1 96 ? 5.703 3.098 6.858 1.00 96.06 96 GLU A CA 1
ATOM 757 C C . GLU A 1 96 ? 5.902 2.767 5.374 1.00 96.06 96 GLU A C 1
ATOM 759 O O . GLU A 1 96 ? 6.543 3.536 4.661 1.00 96.06 96 GLU A O 1
ATOM 764 N N . VAL A 1 97 ? 5.269 1.698 4.872 1.00 97.38 97 VAL A N 1
ATOM 765 C CA . VAL A 1 97 ? 5.322 1.342 3.443 1.00 97.38 97 VAL A CA 1
ATOM 766 C C . VAL A 1 97 ? 4.756 2.458 2.561 1.00 97.38 97 VAL A C 1
ATOM 768 O O . VAL A 1 97 ? 5.369 2.794 1.545 1.00 97.38 97 VAL A O 1
ATOM 771 N N . VAL A 1 98 ? 3.626 3.066 2.945 1.00 96.19 98 VAL A N 1
ATOM 772 C CA . VAL A 1 98 ? 3.063 4.227 2.232 1.00 96.19 98 VAL A CA 1
ATOM 773 C C . VAL A 1 98 ? 4.087 5.358 2.172 1.00 96.19 98 VAL A C 1
ATOM 775 O O . VAL A 1 98 ? 4.386 5.865 1.092 1.00 96.19 98 VAL A O 1
ATOM 778 N N . MET A 1 99 ? 4.660 5.739 3.313 1.00 94.19 99 MET A N 1
ATOM 779 C CA . MET A 1 99 ? 5.596 6.862 3.378 1.00 94.19 99 MET A CA 1
ATOM 780 C C . MET A 1 99 ? 6.901 6.590 2.630 1.00 94.19 99 MET A C 1
ATOM 782 O O . MET A 1 99 ? 7.434 7.503 1.998 1.00 94.19 99 MET A O 1
ATOM 786 N N . ASP A 1 100 ? 7.391 5.354 2.631 1.00 94.44 100 ASP A N 1
ATOM 787 C CA . ASP A 1 100 ? 8.550 4.959 1.834 1.00 94.44 100 ASP A CA 1
ATOM 788 C C . ASP A 1 100 ? 8.260 5.088 0.335 1.00 94.44 100 ASP A C 1
ATOM 790 O O . ASP A 1 100 ? 9.049 5.689 -0.398 1.00 94.44 100 ASP A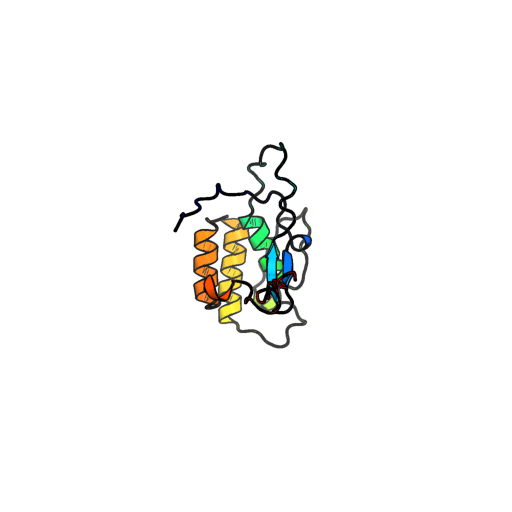 O 1
ATOM 794 N N . CYS A 1 101 ? 7.101 4.604 -0.124 1.00 93.75 101 CYS A N 1
ATOM 795 C CA . CYS A 1 101 ? 6.689 4.723 -1.523 1.00 93.75 101 CYS A CA 1
ATOM 796 C C . CYS A 1 101 ? 6.560 6.189 -1.963 1.00 93.75 101 CYS A C 1
ATOM 798 O O . CYS A 1 101 ? 7.027 6.548 -3.043 1.00 93.75 101 CYS A O 1
ATOM 800 N N . LEU A 1 102 ? 5.970 7.042 -1.118 1.00 91.00 102 LEU A N 1
ATOM 801 C CA . LEU A 1 102 ? 5.714 8.447 -1.443 1.00 91.00 102 LEU A CA 1
ATOM 802 C C . LEU A 1 102 ? 6.968 9.335 -1.393 1.00 91.00 102 LEU A C 1
ATOM 804 O O . LEU A 1 102 ? 7.035 10.313 -2.134 1.00 91.00 102 LEU A O 1
ATOM 808 N N . ASN A 1 103 ? 7.949 9.022 -0.537 1.00 90.44 103 ASN A N 1
ATOM 809 C CA . ASN A 1 103 ? 9.106 9.899 -0.303 1.00 90.44 103 ASN A CA 1
ATOM 810 C C . ASN A 1 103 ? 10.427 9.358 -0.861 1.00 90.44 103 ASN A C 1
ATOM 812 O O . ASN A 1 103 ? 11.254 10.135 -1.331 1.00 90.44 103 ASN A O 1
ATOM 816 N N . GLN A 1 104 ? 10.652 8.047 -0.761 1.00 88.25 104 GLN A N 1
ATOM 817 C CA . GLN A 1 104 ? 11.932 7.414 -1.098 1.00 88.25 104 GLN A CA 1
ATOM 818 C C . GLN A 1 104 ? 11.870 6.641 -2.411 1.00 88.25 104 GLN A C 1
ATOM 820 O O . GLN A 1 104 ? 12.907 6.453 -3.039 1.00 88.25 104 GLN A O 1
ATOM 825 N N . CYS A 1 105 ? 10.668 6.237 -2.842 1.00 87.94 105 CYS A N 1
ATOM 826 C CA . CYS A 1 105 ? 10.464 5.529 -4.103 1.00 87.94 105 CYS A CA 1
ATOM 827 C C . CYS A 1 105 ? 11.397 4.298 -4.255 1.00 87.94 105 CYS A C 1
ATOM 829 O O . CYS A 1 105 ? 12.146 4.226 -5.233 1.00 87.94 105 CYS A O 1
ATOM 831 N N . PRO A 1 106 ? 11.383 3.353 -3.290 1.00 91.88 106 PRO A N 1
ATOM 832 C CA . PRO A 1 106 ? 12.251 2.172 -3.294 1.00 91.88 106 PRO A CA 1
ATOM 833 C C . PRO A 1 106 ? 11.971 1.244 -4.483 1.00 91.88 106 PRO A C 1
ATOM 835 O O . PRO A 1 106 ? 11.004 1.422 -5.222 1.00 91.88 106 PRO A O 1
ATOM 838 N N . GLU A 1 107 ? 12.773 0.191 -4.650 1.00 89.44 107 GLU A N 1
ATOM 839 C CA . GLU A 1 107 ? 12.436 -0.849 -5.622 1.00 89.44 107 GLU A CA 1
ATOM 840 C C . GLU A 1 107 ? 11.154 -1.586 -5.206 1.00 89.44 107 GLU A C 1
ATOM 842 O O . GLU A 1 107 ? 10.973 -1.960 -4.047 1.00 89.44 107 GLU A O 1
ATOM 847 N N . MET A 1 108 ? 10.275 -1.895 -6.165 1.00 89.12 108 MET A N 1
ATOM 848 C CA . MET A 1 108 ? 9.024 -2.609 -5.870 1.00 89.12 108 MET A CA 1
ATOM 849 C C . MET A 1 108 ? 9.253 -3.981 -5.222 1.00 89.12 108 MET A C 1
ATOM 851 O O . MET A 1 108 ? 8.425 -4.440 -4.443 1.00 89.12 108 MET A O 1
ATOM 855 N N . LYS A 1 109 ? 10.398 -4.627 -5.474 1.00 89.69 109 LYS A N 1
ATOM 856 C CA . LYS A 1 109 ? 10.775 -5.874 -4.794 1.00 89.69 109 LYS A CA 1
ATOM 857 C C . LYS A 1 109 ? 10.899 -5.693 -3.276 1.00 89.69 109 LYS A C 1
ATOM 859 O O . LYS A 1 109 ? 10.505 -6.580 -2.523 1.00 89.69 109 LYS A O 1
ATOM 864 N N . GLU A 1 110 ? 11.422 -4.555 -2.826 1.00 93.38 110 GLU A N 1
ATOM 865 C CA . GLU A 1 110 ? 11.532 -4.225 -1.402 1.00 93.38 110 GLU A CA 1
ATOM 866 C C . GLU A 1 110 ? 10.151 -3.955 -0.798 1.00 93.38 110 GLU A C 1
ATOM 868 O O . GLU A 1 110 ? 9.849 -4.438 0.294 1.00 93.38 110 GLU A O 1
ATOM 873 N N . VAL A 1 111 ? 9.290 -3.246 -1.537 1.00 95.00 111 VAL A N 1
ATOM 874 C CA . VAL A 1 111 ? 7.891 -2.994 -1.152 1.00 95.00 111 VAL A CA 1
ATOM 875 C C . VAL A 1 111 ? 7.134 -4.310 -0.974 1.00 95.00 111 VAL A C 1
ATOM 877 O O . VAL A 1 111 ? 6.512 -4.521 0.066 1.00 95.00 111 VAL A O 1
ATOM 880 N N . VAL A 1 112 ? 7.234 -5.224 -1.943 1.00 93.50 112 VAL A N 1
ATOM 881 C CA . VAL A 1 112 ? 6.623 -6.560 -1.870 1.00 93.50 112 VAL A CA 1
ATOM 882 C C . VAL A 1 112 ? 7.151 -7.333 -0.662 1.00 93.50 112 VAL A C 1
ATOM 884 O O . VAL A 1 112 ? 6.352 -7.877 0.092 1.00 93.50 112 VAL A O 1
ATOM 887 N N . GLY A 1 113 ? 8.467 -7.324 -0.416 1.00 95.06 113 GLY A N 1
ATOM 888 C CA . GLY A 1 113 ? 9.059 -7.984 0.751 1.00 95.06 113 GLY A CA 1
ATOM 889 C C . GLY A 1 113 ? 8.470 -7.497 2.079 1.00 95.06 113 GLY A C 1
ATOM 890 O O . GLY A 1 113 ? 8.070 -8.315 2.909 1.00 95.06 113 GLY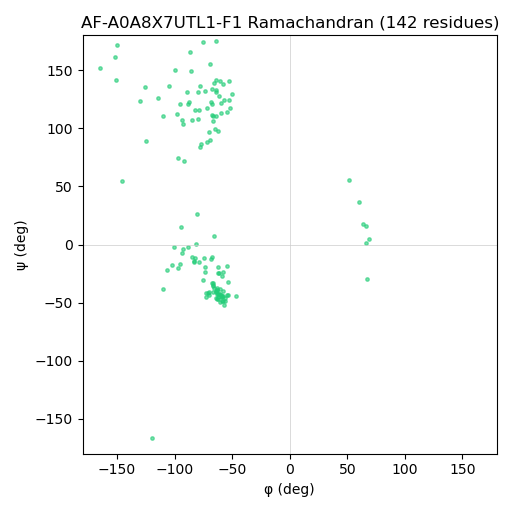 A O 1
ATOM 891 N N . LYS A 1 114 ? 8.334 -6.173 2.248 1.00 96.94 114 LYS A N 1
ATOM 892 C CA . LYS A 1 114 ? 7.691 -5.573 3.430 1.00 96.94 114 LYS A CA 1
ATOM 893 C C . LYS A 1 114 ? 6.225 -5.989 3.546 1.00 96.94 114 LYS A C 1
ATOM 895 O O . LYS A 1 114 ? 5.787 -6.409 4.613 1.00 96.94 114 LYS A O 1
ATOM 900 N N . LEU A 1 115 ? 5.462 -5.911 2.456 1.00 96.50 115 LEU A N 1
ATOM 901 C CA . LEU A 1 115 ? 4.044 -6.284 2.456 1.00 96.50 115 LEU A CA 1
ATOM 902 C C . LEU A 1 115 ? 3.833 -7.766 2.778 1.00 96.50 115 LEU A C 1
ATOM 904 O O . LEU A 1 115 ? 2.913 -8.092 3.527 1.00 96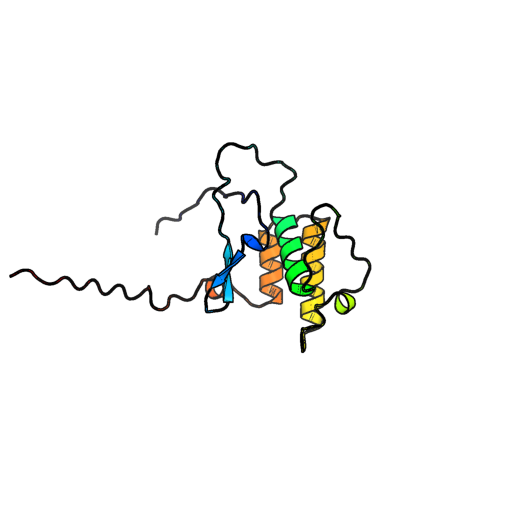.50 115 LEU A O 1
ATOM 908 N N . THR A 1 116 ? 4.683 -8.659 2.273 1.00 95.06 116 THR A N 1
ATOM 909 C CA . THR A 1 116 ? 4.634 -10.090 2.599 1.00 95.06 116 THR A CA 1
ATOM 910 C C . THR A 1 116 ? 4.919 -10.337 4.079 1.00 95.06 116 THR A C 1
ATOM 912 O O . THR A 1 116 ? 4.209 -11.124 4.697 1.00 95.06 116 THR A O 1
ATOM 915 N N . GLU A 1 117 ? 5.887 -9.641 4.683 1.00 96.12 117 GLU A N 1
ATOM 916 C CA . GLU A 1 117 ? 6.148 -9.750 6.126 1.00 96.12 117 GLU A CA 1
ATOM 917 C C . GLU A 1 117 ? 4.956 -9.257 6.966 1.00 96.12 117 GLU A C 1
ATOM 919 O O . GLU A 1 117 ? 4.609 -9.862 7.979 1.00 96.12 117 GLU A O 1
ATOM 924 N N . ILE A 1 118 ? 4.311 -8.168 6.539 1.00 96.81 118 ILE A N 1
ATOM 925 C CA . ILE A 1 118 ? 3.188 -7.555 7.260 1.00 96.81 118 ILE A CA 1
ATOM 926 C C . ILE A 1 118 ? 1.916 -8.403 7.157 1.00 96.81 118 ILE A C 1
ATOM 928 O O . ILE A 1 118 ? 1.211 -8.585 8.148 1.00 96.81 118 ILE A O 1
ATOM 932 N N . THR A 1 119 ? 1.597 -8.878 5.953 1.00 92.62 119 THR A N 1
ATOM 933 C CA . THR A 1 119 ? 0.304 -9.513 5.648 1.00 92.62 119 THR A CA 1
ATOM 934 C C . THR A 1 119 ? 0.347 -11.036 5.711 1.00 92.62 119 THR A C 1
ATOM 936 O O . THR A 1 119 ? -0.700 -11.673 5.807 1.00 92.62 119 THR A O 1
ATOM 939 N N . GLY A 1 120 ? 1.535 -11.638 5.618 1.00 91.94 120 GLY A N 1
ATOM 940 C CA . GLY A 1 120 ? 1.701 -13.080 5.438 1.00 91.94 120 GLY A CA 1
ATOM 941 C C . GLY A 1 120 ? 1.250 -13.594 4.065 1.00 91.94 120 GLY A C 1
ATOM 942 O O . GLY A 1 120 ? 1.260 -14.805 3.843 1.00 91.94 120 GLY A O 1
ATOM 943 N N . ILE A 1 121 ? 0.851 -12.709 3.142 1.00 87.56 121 ILE A N 1
ATOM 944 C CA . ILE A 1 121 ? 0.412 -13.089 1.798 1.00 87.56 121 ILE A CA 1
ATOM 945 C C . ILE A 1 121 ? 1.648 -13.377 0.945 1.00 87.56 121 ILE A C 1
ATOM 947 O O . ILE A 1 121 ? 2.474 -12.499 0.677 1.00 87.56 121 ILE A O 1
ATOM 951 N N . THR A 1 122 ? 1.771 -14.634 0.528 1.00 84.88 122 THR A N 1
ATOM 952 C CA . THR A 1 122 ? 2.802 -15.100 -0.402 1.00 84.88 122 THR A CA 1
ATOM 953 C C . THR A 1 122 ? 2.351 -14.915 -1.848 1.00 84.88 122 THR A C 1
ATOM 955 O O . THR A 1 122 ? 1.165 -14.736 -2.121 1.00 84.88 122 THR A O 1
ATOM 958 N N . GLU A 1 123 ? 3.289 -15.009 -2.793 1.00 77.44 123 GLU A N 1
ATOM 959 C CA . GLU A 1 123 ? 2.977 -14.954 -4.228 1.00 77.44 123 GLU A CA 1
ATOM 960 C C . GLU A 1 123 ? 1.903 -15.980 -4.626 1.00 77.44 123 GLU A C 1
ATOM 962 O O . GLU A 1 123 ? 0.954 -15.630 -5.318 1.00 77.44 123 GLU A O 1
ATOM 967 N N . ASP A 1 124 ? 2.002 -17.216 -4.123 1.00 74.38 124 ASP A N 1
ATOM 968 C CA . ASP A 1 124 ? 1.027 -18.287 -4.378 1.00 74.38 124 ASP A CA 1
ATOM 969 C C . ASP A 1 124 ? -0.367 -17.954 -3.822 1.00 74.38 124 ASP A C 1
ATOM 971 O O . ASP A 1 124 ? -1.380 -18.186 -4.477 1.00 74.38 124 ASP A O 1
ATOM 975 N N . ALA A 1 125 ? -0.426 -17.330 -2.641 1.00 72.62 125 ALA A N 1
ATOM 976 C CA . ALA A 1 125 ? -1.682 -16.904 -2.030 1.00 72.62 125 ALA A CA 1
ATOM 977 C C . ALA A 1 125 ? -2.309 -15.680 -2.721 1.00 72.62 125 ALA A C 1
ATOM 979 O O . ALA A 1 125 ? -3.518 -15.480 -2.612 1.00 72.62 125 ALA A O 1
ATOM 980 N N . ALA A 1 126 ? -1.503 -14.867 -3.412 1.00 69.19 126 ALA A N 1
ATOM 981 C CA . ALA A 1 126 ? -1.957 -13.710 -4.180 1.00 69.19 126 ALA A CA 1
ATOM 982 C C . ALA A 1 126 ? -2.459 -14.081 -5.585 1.00 69.19 126 ALA A C 1
ATOM 984 O O . ALA A 1 126 ? -3.112 -13.264 -6.240 1.00 69.19 126 ALA A O 1
ATOM 985 N N . LEU A 1 127 ? -2.167 -15.298 -6.065 1.00 69.50 127 LEU A N 1
ATOM 986 C CA . LEU A 1 127 ? -2.711 -15.775 -7.327 1.00 69.50 127 LEU A CA 1
ATOM 987 C C . LEU A 1 127 ? -4.228 -15.972 -7.192 1.00 69.50 127 LEU A C 1
ATOM 989 O O . LEU A 1 127 ? -4.686 -16.586 -6.225 1.00 69.50 127 LEU A O 1
ATOM 993 N N . PRO A 1 128 ? -5.025 -15.495 -8.168 1.00 62.81 128 PRO A N 1
ATOM 994 C CA . PRO A 1 128 ? -6.452 -15.771 -8.176 1.00 62.81 128 PRO A CA 1
ATOM 995 C C . PRO A 1 128 ? -6.643 -17.285 -8.164 1.00 62.81 128 PRO A C 1
ATOM 997 O O . PRO A 1 128 ? -6.102 -17.992 -9.021 1.00 62.81 128 PRO A O 1
ATOM 1000 N N . ARG A 1 129 ? -7.391 -17.790 -7.181 1.00 62.66 129 ARG A N 1
ATOM 1001 C CA . ARG A 1 129 ? -7.586 -19.232 -7.039 1.00 62.66 129 ARG A CA 1
ATOM 1002 C C . ARG A 1 129 ? -8.284 -19.760 -8.295 1.00 62.66 129 ARG A C 1
ATOM 1004 O O . ARG A 1 129 ? -9.322 -19.214 -8.679 1.00 62.66 129 ARG A O 1
ATOM 1011 N N . PRO A 1 130 ? -7.753 -20.802 -8.957 1.00 56.53 130 PRO A N 1
ATOM 1012 C CA . PRO A 1 130 ? -8.404 -21.364 -10.126 1.00 56.53 130 PRO A CA 1
ATOM 1013 C C . PRO A 1 130 ? -9.719 -22.002 -9.676 1.00 56.53 130 PRO A C 1
ATOM 1015 O O . PRO A 1 130 ? -9.727 -23.046 -9.026 1.00 56.53 130 PRO A O 1
ATOM 1018 N N . SER A 1 131 ? -10.850 -21.367 -9.978 1.00 56.78 131 SER A N 1
ATOM 1019 C CA . SER A 1 131 ? -12.148 -22.024 -9.869 1.00 56.78 131 SER A CA 1
ATOM 1020 C C . SER A 1 131 ? -13.181 -21.487 -10.847 1.00 56.78 131 SER A C 1
ATOM 1022 O O . SER A 1 131 ? -13.240 -20.299 -11.157 1.00 56.78 131 SER A O 1
ATOM 1024 N N . TRP A 1 132 ? -13.941 -22.475 -11.321 1.00 50.06 132 TRP A N 1
ATOM 1025 C CA . TRP A 1 132 ? -14.951 -22.590 -12.376 1.00 50.06 132 TRP A CA 1
ATOM 1026 C C . TRP A 1 132 ? -14.537 -22.443 -13.850 1.00 50.06 132 TRP A C 1
ATOM 1028 O O . TRP A 1 132 ? -15.126 -23.130 -14.671 1.00 50.06 132 TRP A O 1
ATOM 1038 N N . TRP A 1 133 ? -13.501 -21.682 -14.221 1.00 53.47 133 TRP A N 1
ATOM 1039 C CA . TRP A 1 133 ? -13.012 -21.678 -15.624 1.00 53.47 133 TRP A CA 1
ATOM 1040 C C . TRP A 1 133 ? -11.881 -22.681 -15.911 1.00 53.47 133 TRP A C 1
ATOM 1042 O O . TRP A 1 133 ? -11.429 -22.786 -17.048 1.00 53.47 133 TRP A O 1
ATOM 1052 N N . ALA A 1 134 ? -11.388 -23.397 -14.896 1.00 55.69 134 ALA A N 1
ATOM 1053 C CA . ALA A 1 134 ? -10.351 -24.418 -15.077 1.00 55.69 134 ALA A CA 1
ATOM 1054 C C . ALA A 1 134 ? -10.914 -25.800 -15.471 1.00 55.69 134 ALA A C 1
ATOM 1056 O O . ALA A 1 134 ? -10.147 -26.654 -15.904 1.00 55.69 134 ALA A O 1
ATOM 1057 N N . GLU A 1 135 ? -12.232 -26.014 -15.394 1.00 52.72 135 GLU A N 1
ATOM 1058 C CA . GLU A 1 135 ? -12.902 -27.171 -16.007 1.00 52.72 135 GLU A CA 1
ATOM 1059 C C . GLU A 1 135 ? -13.365 -26.803 -17.421 1.00 52.72 135 GLU A C 1
ATOM 1061 O O . GLU A 1 135 ? -14.547 -26.633 -17.704 1.00 52.72 135 GLU A O 1
ATOM 1066 N N . LEU A 1 136 ? -12.414 -26.668 -18.344 1.00 52.47 136 LEU A N 1
ATOM 1067 C CA . LEU A 1 136 ? -12.733 -26.887 -19.752 1.00 52.47 136 LEU A CA 1
ATOM 1068 C C . LEU A 1 136 ? -12.788 -28.402 -19.967 1.00 52.47 136 LEU A C 1
ATOM 1070 O O . LEU A 1 136 ? -11.804 -29.011 -20.387 1.00 52.47 136 LEU A O 1
ATOM 1074 N N . GLU A 1 137 ? -13.932 -29.021 -19.667 1.00 49.88 137 GLU A N 1
ATOM 1075 C CA . GLU A 1 137 ? -14.256 -30.319 -20.257 1.00 49.88 137 GLU A CA 1
ATOM 1076 C C . GLU A 1 137 ? -14.362 -30.115 -21.772 1.00 49.88 137 GLU A C 1
ATOM 1078 O O . GLU A 1 137 ? -15.373 -29.652 -22.303 1.00 49.88 137 GLU A O 1
ATOM 1083 N N . ILE A 1 138 ? -13.285 -30.424 -22.492 1.00 58.66 138 ILE A N 1
ATOM 1084 C CA . ILE A 1 138 ? -13.344 -30.569 -23.943 1.00 58.66 138 ILE A CA 1
ATOM 1085 C C . ILE A 1 138 ? -14.104 -31.871 -24.196 1.00 58.66 138 ILE A C 1
ATOM 1087 O O . ILE A 1 138 ? -13.507 -32.940 -24.288 1.00 58.66 138 ILE A O 1
ATOM 1091 N N . ILE A 1 139 ? -15.433 -31.796 -24.276 1.00 49.41 139 ILE A N 1
ATOM 1092 C CA . ILE A 1 139 ? -16.248 -32.912 -24.752 1.00 49.41 139 ILE A CA 1
ATOM 1093 C C . ILE A 1 139 ? -15.957 -33.052 -26.250 1.00 49.41 139 ILE A C 1
ATOM 1095 O O . ILE A 1 139 ? -16.591 -32.412 -27.087 1.00 49.41 139 ILE A O 1
ATOM 1099 N N . THR A 1 140 ? -14.959 -33.860 -26.608 1.00 53.56 140 THR A N 1
ATOM 1100 C CA . THR A 1 140 ? -14.818 -34.353 -27.977 1.00 53.56 140 THR A CA 1
ATOM 1101 C C . THR A 1 140 ? -15.946 -35.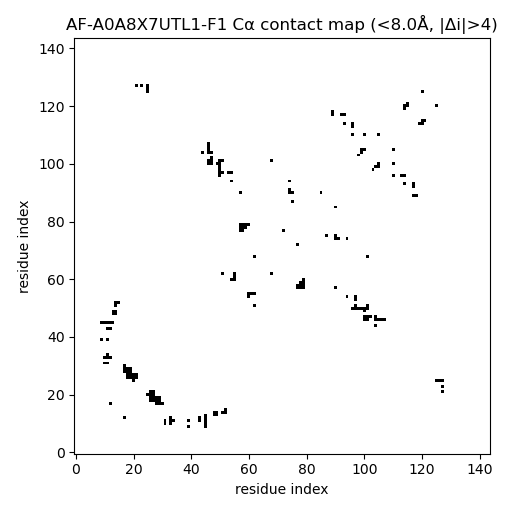346 -28.212 1.00 53.56 140 THR A C 1
ATOM 1103 O O . THR A 1 140 ? -15.856 -36.507 -27.819 1.00 53.56 140 THR A O 1
ATOM 1106 N N . THR A 1 141 ? -17.038 -34.892 -28.818 1.00 51.59 141 THR A N 1
ATOM 1107 C CA . THR A 1 141 ? -18.014 -35.795 -29.420 1.00 51.59 141 THR A CA 1
ATOM 1108 C C . THR A 1 141 ? -17.322 -36.526 -30.567 1.00 51.59 141 THR A C 1
ATOM 1110 O O . THR A 1 141 ? -16.962 -35.922 -31.577 1.00 51.59 141 THR A O 1
ATOM 1113 N N . GLU A 1 142 ? -17.085 -37.827 -30.393 1.00 50.25 142 GLU A N 1
ATOM 1114 C CA . GLU A 1 142 ? -16.677 -38.705 -31.486 1.00 50.25 142 GLU A CA 1
ATOM 1115 C C . GLU A 1 142 ? -17.775 -38.668 -32.557 1.00 50.25 142 GLU A C 1
ATOM 1117 O O . GLU A 1 142 ? -18.922 -39.053 -32.323 1.00 50.25 142 GLU A O 1
ATOM 1122 N N . GLY A 1 143 ? -17.426 -38.115 -33.720 1.00 52.03 143 GLY A N 1
ATOM 1123 C CA . GLY A 1 143 ? -18.271 -38.136 -34.904 1.00 52.03 143 GLY A CA 1
ATOM 1124 C C . GLY A 1 143 ? -18.475 -39.574 -35.369 1.00 52.03 143 GLY A C 1
ATOM 1125 O O . GLY A 1 143 ? -17.515 -40.339 -35.460 1.00 52.03 143 GLY A O 1
ATOM 1126 N N . THR A 1 144 ? -19.732 -39.925 -35.623 1.00 40.22 144 THR A N 1
ATOM 1127 C CA . THR A 1 144 ? -20.128 -41.177 -36.283 1.00 40.22 144 THR A CA 1
ATOM 1128 C C . THR A 1 144 ? -19.970 -41.060 -37.793 1.00 40.22 144 THR A C 1
ATOM 1130 O O . THR A 1 144 ? -20.190 -39.942 -38.316 1.00 40.22 144 THR A O 1
#

pLDDT: mean 79.46, std 18.02, range [40.22, 97.81]

Sequence (144 aa):
MHTLNPKPISHVNLNSSSVYLTTDYAAKVADFTSLSSTPIDPQTNYVYSFGVILYEVITGKVPDPYSPIKENKPARQLVDPTLKSFDENVLHKLWEVVMDCLNQCPEMKEVVGKLTEITGITEDAALPRPSWWAELEIITTEGT

Mean predicted aligned error: 10.22 Å

Foldseek 3Di:
DPPDPDDDQDQLDQAPVQWDADPVRQTDGHDSVPPPDDPRDPPRQVLQRVLQRLLCVQQVDRDDPVDQDDDPDPSVVRGHPPDPDDDPVLSNLSVVLSCCSRPVSDPVVVSVVSCCVSPVQDPVNSPDPDPDVVPPPPPPDDDD

Solvent-accessible surface area (backbone atoms only — not comparable to full-atom values): 9458 Å² total; per-residue (Å²): 133,84,81,80,77,74,76,89,79,82,60,84,74,60,48,68,93,34,50,45,67,48,99,84,64,42,78,42,80,56,80,71,78,77,75,70,89,65,78,80,56,91,80,67,46,55,43,32,33,48,17,51,44,52,44,24,70,50,32,70,46,85,75,60,93,90,52,82,91,78,82,88,66,62,67,84,82,50,44,31,84,84,60,90,75,82,60,69,68,55,48,53,55,52,48,51,52,27,51,40,19,67,74,67,51,60,60,64,69,58,53,48,53,53,49,29,72,70,68,68,57,44,76,78,72,63,46,77,75,88,69,81,77,76,71,72,77,78,79,76,75,80,81,130

Secondary structure (DSSP, 8-state):
-----PPPPP-TT--GGGEEE-TT--EEE--GGGGSS----TT--HHHHHHHHHHHHHHS----TTS-----S-GGGTS-TT-S---HHHHHHHHHHHHHHHHT---HHHHHHHHHHHH---HHHHSPP--SSS----------

InterPro domains:
  IPR011009 Protein kinase-like domain superfamily [SSF56112] (2-108)

Organism: Brassica carinata (NCBI:txid52824)

Radius of gyration: 19.27 Å; Cα contacts (8 Å, |Δi|>4): 110; chains: 1; bounding box: 33×59×52 Å

Nearest PDB structures (foldseek):
  6eas-assembly1_A  TM=8.105E-01  e=1.672E-04  Zea mays
  6juu-assembly1_A  TM=5.886E-01  e=6.604E-02  Homo sapiens